Protein AF-T0ZNS9-F1 (afdb_monomer_lite)

Secondary structure (DSSP, 8-state):
----------SS---SEES-EEEEETTTTEEEEE--EEPPTTSS--EE---EEEEETTEEEE-----S-GGG-SS-EEEEETTTTEEEEE---SS--TTS-GGGSEEEEETTEEEE-------EEEEEEEEEGGGTEEEEEEEE-------

Sequence (151 aa):
MDAYWTEINASSNPGRLSDAGMTYDASAGYVVLFGGMTYYNSGIEWNCTNSTWTYRAGVWTNLSIPGPPTQLACSPLMAFDPSTGSVIAYLYPNAAPNSVPSTLMTWEFANGTWTNLNVSSPRIDVGTMAYYAPAKAVVLVGVERIGRQRI

Structure (mmCIF, N/CA/C/O backbone):
data_AF-T0ZNS9-F1
#
_entry.id   AF-T0ZNS9-F1
#
loop_
_atom_site.group_PDB
_atom_site.id
_atom_site.type_symbol
_atom_site.label_atom_id
_atom_site.label_alt_id
_atom_site.label_comp_id
_atom_site.label_asym_id
_atom_site.label_entity_id
_atom_site.label_seq_id
_atom_site.pdbx_PDB_ins_code
_atom_site.Cartn_x
_atom_site.Cartn_y
_atom_site.Cartn_z
_atom_site.occupancy
_atom_site.B_iso_or_equiv
_atom_site.auth_seq_id
_atom_site.auth_comp_id
_atom_site.auth_asym_id
_atom_site.auth_atom_id
_atom_site.pdbx_PDB_model_num
ATOM 1 N N . MET A 1 1 ? -31.415 2.123 -0.995 1.00 58.88 1 MET A N 1
ATOM 2 C CA . MET A 1 1 ? -30.321 3.110 -0.924 1.00 58.88 1 MET A CA 1
ATOM 3 C C . MET A 1 1 ? -29.728 3.156 -2.307 1.00 58.88 1 MET A C 1
ATOM 5 O O . MET A 1 1 ? -29.236 2.128 -2.755 1.00 58.88 1 MET A O 1
ATOM 9 N N . ASP A 1 2 ? -29.840 4.291 -2.981 1.00 74.94 2 ASP A N 1
ATOM 10 C CA . ASP A 1 2 ? -29.299 4.438 -4.327 1.00 74.94 2 ASP A CA 1
ATOM 11 C C . ASP A 1 2 ? -27.834 4.846 -4.198 1.00 74.94 2 ASP A C 1
ATOM 13 O O . ASP A 1 2 ? -27.511 5.896 -3.642 1.00 74.94 2 ASP A O 1
ATOM 17 N N . ALA A 1 3 ? -26.939 3.962 -4.628 1.00 86.50 3 ALA A N 1
ATOM 18 C CA . ALA A 1 3 ? -25.509 4.219 -4.640 1.00 86.50 3 ALA A CA 1
ATOM 19 C C . ALA A 1 3 ? -25.145 4.904 -5.962 1.00 86.50 3 ALA A C 1
ATOM 21 O O . ALA A 1 3 ? -25.338 4.328 -7.032 1.00 86.50 3 ALA A O 1
ATOM 22 N N . TYR A 1 4 ? -24.616 6.124 -5.886 1.00 90.31 4 TYR A N 1
ATOM 23 C CA . TYR A 1 4 ? -24.096 6.861 -7.035 1.00 90.31 4 TYR A CA 1
ATOM 24 C C . TYR A 1 4 ? -22.606 7.140 -6.852 1.00 90.31 4 TYR A C 1
ATOM 26 O O . TYR A 1 4 ? -22.131 7.425 -5.751 1.00 90.31 4 TYR A O 1
ATOM 34 N N . TRP A 1 5 ? -21.860 7.062 -7.950 1.00 91.56 5 TRP A N 1
ATOM 35 C CA . TRP A 1 5 ? -20.465 7.481 -7.975 1.00 91.56 5 TRP A CA 1
ATOM 36 C C . TRP A 1 5 ? -20.381 9.004 -8.003 1.00 91.56 5 TRP A C 1
ATOM 38 O O . TRP A 1 5 ? -21.126 9.659 -8.729 1.00 91.56 5 TRP A O 1
ATOM 48 N N . THR A 1 6 ? -19.460 9.562 -7.219 1.00 89.56 6 THR A N 1
ATOM 49 C CA . THR A 1 6 ? -19.120 10.988 -7.253 1.00 89.56 6 THR A CA 1
ATOM 50 C C . THR A 1 6 ? -17.629 11.127 -7.505 1.00 89.56 6 THR A C 1
ATOM 52 O O . THR A 1 6 ? -16.820 10.525 -6.800 1.00 89.56 6 THR A O 1
ATOM 55 N N . GLU A 1 7 ? -17.269 11.917 -8.509 1.00 88.19 7 GLU A N 1
ATOM 56 C CA . GLU A 1 7 ? -15.877 12.252 -8.785 1.00 88.19 7 GLU A CA 1
ATOM 57 C C . GLU A 1 7 ? -15.361 13.276 -7.766 1.00 88.19 7 GLU A C 1
ATOM 59 O O . GLU A 1 7 ? -16.018 14.279 -7.478 1.00 88.19 7 GLU A O 1
ATOM 64 N N . ILE A 1 8 ? -14.166 13.032 -7.228 1.00 86.62 8 ILE A N 1
ATOM 65 C CA . ILE A 1 8 ? -13.486 13.955 -6.318 1.00 86.62 8 ILE A CA 1
ATOM 66 C C . ILE A 1 8 ? -12.428 14.718 -7.115 1.00 86.62 8 ILE A C 1
ATOM 68 O O . ILE A 1 8 ? -11.345 14.204 -7.392 1.00 86.62 8 ILE A O 1
ATOM 72 N N . ASN A 1 9 ? -12.738 15.967 -7.454 1.00 83.50 9 ASN A N 1
ATOM 73 C CA . ASN A 1 9 ? -11.819 16.873 -8.138 1.00 83.50 9 ASN A CA 1
ATOM 74 C C . ASN A 1 9 ? -10.933 17.607 -7.123 1.00 83.50 9 ASN A C 1
ATOM 76 O O . ASN A 1 9 ? -11.238 18.718 -6.694 1.00 83.50 9 ASN A O 1
ATOM 80 N N . ALA A 1 10 ? -9.837 16.965 -6.717 1.00 83.50 10 ALA A N 1
ATOM 81 C CA . ALA A 1 10 ? -8.849 17.564 -5.824 1.00 83.50 10 ALA A CA 1
ATOM 82 C C . ALA A 1 10 ? -7.795 18.367 -6.610 1.00 83.50 10 ALA A C 1
ATOM 84 O O . ALA A 1 10 ? -7.223 17.879 -7.589 1.00 83.50 10 ALA A O 1
ATOM 85 N N . SER A 1 11 ? -7.500 19.589 -6.153 1.00 80.44 11 SER A N 1
ATOM 86 C CA . SER A 1 11 ? -6.494 20.477 -6.762 1.00 80.44 11 SER A CA 1
ATOM 87 C C . SER A 1 11 ? -5.063 19.939 -6.651 1.00 80.44 11 SER A C 1
ATOM 89 O O . SER A 1 11 ? -4.241 20.188 -7.528 1.00 80.44 11 SER A O 1
ATOM 91 N N . SER A 1 12 ? -4.783 19.170 -5.598 1.00 88.12 12 SER A N 1
ATOM 92 C CA . SER A 1 12 ? -3.592 18.336 -5.445 1.00 88.12 12 SER A CA 1
ATOM 93 C C . SER A 1 12 ? -4.026 16.878 -5.532 1.00 88.12 12 SER A C 1
ATOM 95 O O . SER A 1 12 ? -4.993 16.492 -4.877 1.00 88.12 12 SER A O 1
ATOM 97 N N . ASN A 1 13 ? -3.359 16.078 -6.360 1.00 90.25 13 ASN A N 1
ATOM 98 C CA . ASN A 1 13 ? -3.662 14.662 -6.549 1.00 90.25 13 ASN A CA 1
ATOM 99 C C . ASN A 1 13 ? -2.390 13.900 -6.968 1.00 90.25 13 ASN A C 1
ATOM 101 O O . ASN A 1 13 ? -1.441 14.524 -7.451 1.00 90.25 13 ASN A O 1
ATOM 105 N N . PRO A 1 14 ? -2.358 12.566 -6.805 1.00 91.19 14 PRO A N 1
ATOM 106 C CA . PRO A 1 14 ? -1.202 11.735 -7.155 1.00 91.19 14 PRO A CA 1
ATOM 107 C C . PRO A 1 14 ? -0.848 11.689 -8.654 1.00 91.19 14 PRO A C 1
ATOM 109 O O . PRO A 1 14 ? 0.135 11.049 -9.027 1.00 91.19 14 PRO A O 1
ATOM 112 N N . GLY A 1 15 ? -1.605 12.372 -9.517 1.00 88.88 15 GLY A N 1
ATOM 113 C CA . GLY A 1 15 ? -1.455 12.304 -10.963 1.00 88.88 15 GLY A CA 1
ATOM 114 C C . GLY A 1 15 ? -2.026 11.011 -11.548 1.00 88.88 15 GLY A C 1
ATOM 115 O O . GLY A 1 15 ? -2.762 10.267 -10.900 1.00 88.88 15 GLY A O 1
ATOM 116 N N . ARG A 1 16 ? -1.702 10.749 -12.818 1.00 88.06 16 ARG A N 1
ATOM 117 C CA . ARG A 1 16 ? -2.124 9.532 -13.526 1.00 88.06 16 ARG A CA 1
ATOM 118 C C . ARG A 1 16 ? -1.199 8.376 -13.144 1.00 88.06 16 ARG A C 1
ATOM 120 O O . ARG A 1 16 ? -0.083 8.302 -13.655 1.00 88.06 16 ARG A O 1
ATOM 127 N N . LEU A 1 17 ? -1.681 7.496 -12.269 1.00 89.88 17 LEU A N 1
ATOM 128 C CA . LEU A 1 17 ? -0.986 6.285 -11.833 1.00 89.88 17 LEU A CA 1
ATOM 129 C C . LEU A 1 17 ? -1.815 5.050 -12.189 1.00 89.88 17 LEU A C 1
ATOM 131 O O . LEU A 1 17 ? -2.990 4.983 -11.828 1.00 89.88 17 LEU A O 1
ATOM 135 N N . SER A 1 18 ? -1.212 4.080 -12.877 1.00 90.50 18 SER A N 1
ATOM 136 C CA . SER A 1 18 ? -1.762 2.723 -12.973 1.00 90.50 18 SER A CA 1
ATOM 137 C C . SER A 1 18 ? -1.097 1.816 -11.944 1.00 90.50 18 SER A C 1
ATOM 139 O O . SER A 1 18 ? 0.016 2.088 -11.498 1.00 90.50 18 SER A O 1
ATOM 141 N N . ASP A 1 19 ? -1.791 0.748 -11.552 1.00 91.56 19 ASP A N 1
ATOM 142 C CA . ASP A 1 19 ? -1.254 -0.328 -10.703 1.00 91.56 19 ASP A CA 1
ATOM 143 C C . ASP A 1 19 ? -0.746 0.118 -9.322 1.00 91.56 19 ASP A C 1
ATOM 145 O O . ASP A 1 19 ? -0.049 -0.629 -8.641 1.00 91.56 19 ASP A O 1
ATOM 149 N N . ALA A 1 20 ? -1.116 1.324 -8.881 1.00 94.88 20 ALA A N 1
ATOM 150 C CA . ALA A 1 20 ? -0.839 1.797 -7.534 1.00 94.88 20 ALA A CA 1
ATOM 151 C C . ALA A 1 20 ? -1.586 0.947 -6.497 1.00 94.88 20 ALA A C 1
ATOM 153 O O . ALA A 1 20 ? -2.745 0.570 -6.686 1.00 94.88 20 ALA A O 1
ATOM 154 N N . GLY A 1 21 ? -0.931 0.698 -5.367 1.00 96.56 21 GLY A N 1
ATOM 155 C CA . GLY A 1 21 ? -1.541 0.041 -4.220 1.00 96.56 21 GLY A CA 1
ATOM 156 C C . GLY A 1 21 ? -2.337 1.060 -3.418 1.00 96.56 21 GLY A C 1
ATOM 157 O O . GLY A 1 21 ? -1.861 2.172 -3.184 1.00 96.56 21 GLY A O 1
ATOM 158 N N . MET A 1 22 ? -3.549 0.703 -2.995 1.00 97.75 22 MET A N 1
ATOM 159 C CA . MET A 1 22 ? -4.389 1.584 -2.187 1.00 97.75 22 MET A CA 1
ATOM 160 C C . MET A 1 22 ? -5.176 0.793 -1.142 1.00 97.75 22 MET A C 1
ATOM 162 O O . MET A 1 22 ? -5.793 -0.219 -1.462 1.00 97.75 22 MET A O 1
ATOM 166 N N . THR A 1 23 ? -5.182 1.263 0.104 1.00 98.50 23 THR A N 1
ATOM 167 C CA . THR A 1 23 ? -5.982 0.675 1.191 1.00 98.50 23 THR A CA 1
ATOM 168 C C . THR A 1 23 ? -6.399 1.740 2.202 1.00 98.50 23 THR A C 1
ATOM 170 O O . THR A 1 23 ? -5.773 2.793 2.303 1.00 98.50 23 THR A O 1
ATOM 173 N N . TYR A 1 24 ? -7.458 1.476 2.967 1.00 98.44 24 TYR A N 1
ATOM 174 C CA . TYR 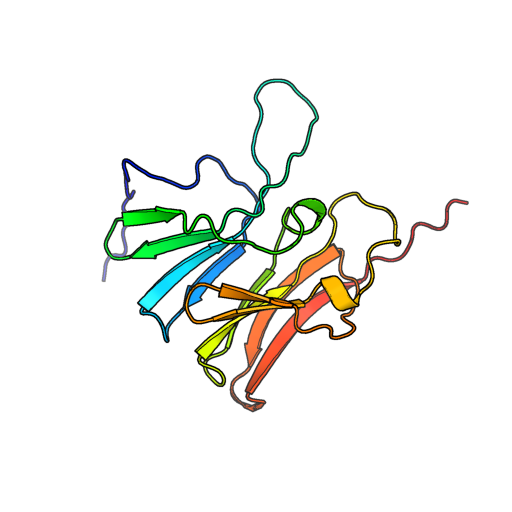A 1 24 ? -7.846 2.314 4.100 1.00 98.44 24 TYR A CA 1
ATOM 175 C C . TYR A 1 24 ? -7.057 1.913 5.349 1.00 98.44 24 TYR A C 1
ATOM 177 O O . TYR A 1 24 ? -7.109 0.755 5.761 1.00 98.44 24 TYR A O 1
ATOM 185 N N . ASP A 1 25 ? -6.345 2.868 5.943 1.00 98.38 25 ASP A N 1
ATOM 186 C CA . ASP A 1 25 ? -5.741 2.726 7.262 1.00 98.38 25 ASP A CA 1
ATOM 187 C C . ASP A 1 25 ? -6.777 3.145 8.311 1.00 98.38 25 ASP A C 1
ATOM 189 O O . ASP A 1 25 ? -7.038 4.334 8.531 1.00 98.38 25 ASP A O 1
ATOM 193 N N . ALA A 1 26 ? -7.409 2.151 8.936 1.00 97.62 26 ALA A N 1
ATOM 194 C CA . ALA A 1 26 ? -8.464 2.406 9.907 1.00 97.62 26 ALA A CA 1
ATOM 195 C C . ALA A 1 26 ? -7.933 2.925 11.251 1.00 97.62 26 ALA A C 1
ATOM 197 O O . ALA A 1 26 ? -8.713 3.515 11.998 1.00 97.62 26 ALA A O 1
ATOM 198 N N . SER A 1 27 ? -6.644 2.731 11.561 1.00 97.69 27 SER A N 1
ATOM 199 C CA . SER A 1 27 ? -6.048 3.260 12.793 1.00 97.69 27 SER A CA 1
ATOM 200 C C . SER A 1 27 ? -5.806 4.766 12.666 1.00 97.69 27 SER A C 1
ATOM 202 O O . SER A 1 27 ? -6.072 5.524 13.600 1.00 97.69 27 SER A O 1
ATOM 204 N N . ALA A 1 28 ? -5.387 5.211 11.478 1.00 97.56 28 ALA A N 1
ATOM 205 C CA . ALA A 1 28 ? -5.044 6.601 11.209 1.00 97.56 28 ALA A CA 1
ATOM 206 C C . ALA A 1 28 ? -6.186 7.421 10.571 1.00 97.56 28 ALA A C 1
ATOM 208 O O . ALA A 1 28 ? -6.160 8.656 10.579 1.00 97.56 28 ALA A O 1
ATOM 209 N N . GLY A 1 29 ? -7.222 6.756 10.050 1.00 97.44 29 GLY A N 1
ATOM 210 C CA . GLY A 1 29 ? -8.432 7.397 9.536 1.00 97.44 29 GLY A CA 1
ATOM 211 C C . GLY A 1 29 ? -8.245 8.081 8.181 1.00 97.44 29 GLY A C 1
ATOM 212 O O . GLY A 1 29 ? -8.818 9.150 7.941 1.00 97.44 29 GLY A O 1
ATOM 213 N N . TYR A 1 30 ? -7.430 7.492 7.305 1.00 97.88 30 TYR A N 1
ATOM 214 C CA . TYR A 1 30 ? -7.217 7.954 5.934 1.00 97.88 30 TYR A CA 1
ATOM 215 C C . TYR A 1 30 ? -6.965 6.787 4.977 1.00 97.88 30 TYR A C 1
ATOM 217 O O . TYR A 1 30 ? -6.597 5.684 5.374 1.00 97.88 30 TYR A O 1
ATOM 225 N N . VAL A 1 31 ? -7.155 7.033 3.685 1.00 98.06 31 VAL A N 1
ATOM 226 C CA . VAL A 1 31 ? -6.700 6.112 2.638 1.00 98.06 31 VAL A CA 1
ATOM 227 C C . VAL A 1 31 ? -5.218 6.357 2.385 1.00 98.06 31 VAL A C 1
ATOM 229 O O . VAL A 1 31 ? -4.799 7.509 2.321 1.00 98.06 31 VAL A O 1
ATOM 232 N N . VAL A 1 32 ? -4.439 5.290 2.228 1.00 98.44 32 VAL A N 1
ATOM 233 C CA . VAL A 1 32 ? -3.045 5.324 1.774 1.00 98.44 32 VAL A CA 1
ATOM 234 C C . VAL A 1 32 ? -3.009 4.853 0.331 1.00 98.44 32 VAL A C 1
ATOM 236 O O . VAL A 1 32 ? -3.543 3.789 0.027 1.00 98.44 32 VAL A O 1
ATOM 239 N N . LEU A 1 33 ? -2.363 5.627 -0.536 1.00 98.25 33 LEU A N 1
ATOM 240 C CA . LEU A 1 33 ? -1.978 5.236 -1.886 1.00 98.25 33 LEU A CA 1
ATOM 241 C C . LEU A 1 33 ? -0.452 5.216 -1.967 1.00 98.25 33 LEU A C 1
ATOM 243 O O . LEU A 1 33 ? 0.211 6.168 -1.549 1.00 98.25 33 LEU A O 1
ATOM 247 N N . PHE A 1 34 ? 0.106 4.145 -2.517 1.00 98.06 34 PHE A N 1
ATOM 248 C CA . PHE A 1 34 ? 1.543 3.986 -2.677 1.00 98.06 34 PHE A CA 1
ATOM 249 C C . PHE A 1 34 ? 1.901 3.473 -4.066 1.00 98.06 34 PHE A C 1
ATOM 251 O O . PHE A 1 34 ? 1.301 2.530 -4.584 1.00 98.06 34 PHE A O 1
ATOM 258 N N . GLY A 1 35 ? 2.946 4.077 -4.621 1.00 95.69 35 GLY A N 1
ATOM 259 C CA . GLY A 1 35 ? 3.585 3.626 -5.844 1.00 95.69 35 GLY A CA 1
ATOM 260 C C . GLY A 1 35 ? 2.693 3.686 -7.082 1.00 95.69 35 GLY A C 1
ATOM 261 O O . GLY A 1 35 ? 1.844 4.565 -7.206 1.00 95.69 35 GLY A O 1
ATOM 262 N N . GLY A 1 36 ? 2.927 2.767 -8.010 1.00 92.81 36 GLY A N 1
ATOM 263 C CA . GLY A 1 36 ? 2.282 2.685 -9.313 1.00 92.81 36 GLY A CA 1
ATOM 264 C C . GLY A 1 36 ? 3.209 3.072 -10.464 1.00 92.81 36 GLY A C 1
ATOM 265 O O . GLY A 1 36 ? 4.318 3.589 -10.278 1.00 92.81 36 GLY A O 1
ATOM 266 N N . MET A 1 37 ? 2.732 2.822 -11.678 1.00 89.88 37 MET A N 1
ATOM 267 C CA . MET A 1 37 ? 3.383 3.216 -12.921 1.00 89.88 37 MET A CA 1
ATOM 268 C C . MET A 1 37 ? 2.857 4.576 -13.382 1.00 89.88 37 MET A C 1
ATOM 270 O O . MET A 1 37 ? 1.647 4.811 -13.442 1.00 89.88 37 MET A O 1
ATOM 274 N N . THR A 1 38 ? 3.774 5.483 -13.711 1.00 86.38 38 THR A N 1
ATOM 275 C CA . THR A 1 38 ? 3.449 6.783 -14.299 1.00 86.38 38 THR A CA 1
ATOM 276 C C . THR A 1 38 ? 3.365 6.660 -15.817 1.00 86.38 38 THR A C 1
ATOM 278 O O . THR A 1 38 ? 4.172 5.987 -16.459 1.00 86.38 38 THR A O 1
ATOM 281 N N . TYR A 1 39 ? 2.369 7.317 -16.413 1.00 70.94 39 TYR A N 1
ATOM 282 C CA . TYR A 1 39 ? 2.216 7.350 -17.866 1.00 70.94 39 TYR A CA 1
ATOM 283 C C . TYR A 1 39 ? 2.969 8.546 -18.463 1.00 70.94 39 TYR A C 1
ATOM 285 O O . TYR A 1 39 ? 2.602 9.695 -18.208 1.00 70.94 39 TYR A O 1
ATOM 293 N N . TYR A 1 40 ? 3.984 8.288 -19.294 1.00 64.19 40 TYR A N 1
ATOM 294 C CA . TYR A 1 40 ? 4.639 9.310 -20.117 1.00 64.19 40 TYR A CA 1
ATOM 295 C C . TYR A 1 40 ? 4.180 9.200 -21.578 1.00 64.19 40 TYR A C 1
ATOM 297 O O . TYR A 1 40 ? 4.283 8.149 -22.206 1.00 64.19 40 TYR A O 1
ATOM 305 N N . ASN A 1 41 ? 3.712 10.318 -22.144 1.00 56.97 41 ASN A N 1
ATOM 306 C CA . ASN A 1 41 ? 3.202 10.428 -23.521 1.00 56.97 41 ASN A CA 1
ATOM 307 C C . ASN A 1 41 ? 4.262 10.188 -24.629 1.00 56.97 41 ASN A C 1
ATOM 309 O O . ASN A 1 41 ? 3.933 10.325 -25.804 1.00 56.97 41 ASN A O 1
ATOM 313 N N . SER A 1 42 ? 5.520 9.869 -24.298 1.00 57.88 42 SER A N 1
ATOM 314 C CA . SER A 1 42 ? 6.647 9.823 -25.250 1.00 57.88 42 SER A CA 1
ATOM 315 C C . SER A 1 42 ? 7.126 8.422 -25.658 1.00 57.88 42 SER A C 1
ATOM 317 O O . SER A 1 42 ? 8.072 8.323 -26.432 1.00 57.88 42 SER A O 1
ATOM 319 N N . GLY A 1 43 ? 6.452 7.352 -25.225 1.00 50.34 43 GLY A N 1
ATOM 320 C CA . GLY A 1 43 ? 6.720 5.986 -25.689 1.00 50.34 43 GLY A CA 1
ATOM 321 C C . GLY A 1 43 ? 7.731 5.201 -24.840 1.00 50.34 43 GLY A C 1
ATOM 322 O O . GLY A 1 43 ? 8.842 5.646 -24.596 1.00 50.34 43 GLY A O 1
ATOM 323 N N . ILE A 1 44 ? 7.298 4.001 -24.430 1.00 52.25 44 ILE A N 1
ATOM 324 C CA . ILE A 1 44 ? 8.069 2.839 -23.934 1.00 52.25 44 ILE A CA 1
ATOM 325 C C . ILE A 1 44 ? 9.098 3.095 -22.814 1.00 52.25 44 ILE A C 1
ATOM 327 O O . ILE A 1 44 ? 10.158 2.478 -22.799 1.00 52.25 44 ILE A O 1
ATOM 331 N N . GLU A 1 45 ? 8.772 3.902 -21.808 1.00 56.75 45 GLU A N 1
ATOM 332 C CA . GLU A 1 45 ? 9.466 3.814 -20.517 1.00 56.75 45 GLU A CA 1
ATOM 333 C C . GLU A 1 45 ? 8.438 3.687 -19.393 1.00 56.75 45 GLU A C 1
ATOM 335 O O . GLU A 1 45 ? 7.772 4.646 -19.007 1.00 56.75 45 GLU A O 1
ATOM 340 N N . TRP A 1 46 ? 8.275 2.458 -18.894 1.00 66.50 46 TRP A N 1
ATOM 341 C CA . TRP A 1 46 ? 7.532 2.180 -17.669 1.00 66.50 46 TRP A CA 1
ATOM 342 C C . TRP A 1 46 ? 8.325 2.751 -16.498 1.00 66.50 46 TRP A C 1
ATOM 344 O O . TRP A 1 46 ? 9.272 2.122 -16.026 1.00 66.50 46 TRP A O 1
ATOM 354 N N . ASN A 1 47 ? 7.970 3.956 -16.058 1.00 82.50 47 ASN A N 1
ATOM 355 C CA . ASN A 1 47 ? 8.591 4.558 -14.891 1.00 82.50 47 ASN A CA 1
ATOM 356 C C . ASN A 1 47 ? 7.700 4.332 -13.671 1.00 82.50 47 ASN A C 1
ATOM 358 O O . ASN A 1 47 ? 6.490 4.555 -13.706 1.00 82.50 47 ASN A O 1
ATOM 362 N N . CYS A 1 48 ? 8.302 3.860 -12.591 1.00 87.44 48 CYS A N 1
ATOM 363 C CA . CYS A 1 48 ? 7.592 3.598 -11.351 1.00 87.44 48 CYS A CA 1
ATOM 364 C C . CYS A 1 48 ? 7.799 4.780 -10.415 1.00 87.44 48 CYS A C 1
ATOM 366 O O . CYS A 1 48 ? 8.836 5.440 -10.442 1.00 87.44 48 CYS A O 1
ATOM 368 N N . THR A 1 49 ? 6.816 5.058 -9.573 1.00 92.19 49 THR A N 1
ATOM 369 C CA . THR A 1 49 ? 6.974 5.997 -8.463 1.00 92.19 49 THR A CA 1
ATOM 370 C C . THR A 1 49 ? 6.986 5.223 -7.153 1.00 92.19 49 THR A C 1
ATOM 372 O O . THR A 1 49 ? 6.408 4.149 -7.064 1.00 92.19 49 THR A O 1
ATOM 375 N N . ASN A 1 50 ? 7.647 5.748 -6.125 1.00 94.88 50 ASN A N 1
ATOM 376 C CA . ASN A 1 50 ? 7.503 5.307 -4.732 1.00 94.88 50 ASN A CA 1
ATOM 377 C C . ASN A 1 50 ? 6.864 6.402 -3.866 1.00 94.88 50 ASN A C 1
ATOM 379 O O . ASN A 1 50 ? 7.057 6.446 -2.652 1.00 94.88 50 ASN A O 1
ATOM 383 N N . SER A 1 51 ? 6.123 7.318 -4.493 1.00 96.31 51 SER A N 1
ATOM 384 C CA . SER A 1 51 ? 5.400 8.354 -3.762 1.00 96.31 51 SER A CA 1
ATOM 385 C C . SER A 1 51 ? 4.342 7.731 -2.856 1.00 96.31 51 SER A C 1
ATOM 387 O O . SER A 1 51 ? 3.659 6.781 -3.242 1.00 96.31 51 SER A O 1
ATOM 389 N N . THR A 1 52 ? 4.195 8.303 -1.661 1.00 98.19 52 THR A N 1
ATOM 390 C CA . THR A 1 52 ? 3.149 7.938 -0.701 1.00 98.19 52 THR A CA 1
ATOM 391 C C . THR A 1 52 ? 2.188 9.101 -0.557 1.00 98.19 52 THR A C 1
ATOM 393 O O . THR A 1 52 ? 2.595 10.218 -0.230 1.00 98.19 52 THR A O 1
ATOM 396 N N . TRP A 1 53 ? 0.913 8.827 -0.786 1.00 97.81 53 TRP A N 1
ATOM 397 C CA . TRP A 1 53 ? -0.160 9.799 -0.689 1.00 97.81 53 TRP A CA 1
ATOM 398 C C . TRP A 1 53 ? -1.184 9.344 0.337 1.00 97.81 53 TRP A C 1
ATOM 400 O O . TRP A 1 53 ? -1.512 8.161 0.413 1.00 97.81 53 TRP A O 1
ATOM 410 N N . THR A 1 54 ? -1.723 10.289 1.098 1.00 97.81 54 THR A N 1
ATOM 411 C CA . THR A 1 54 ? -2.877 10.045 1.961 1.00 97.81 54 THR A CA 1
ATOM 412 C C . THR A 1 54 ? -4.080 10.821 1.470 1.00 97.81 54 THR A C 1
ATOM 414 O O . THR A 1 54 ? -3.947 11.932 0.958 1.00 97.81 54 THR A O 1
ATOM 417 N N . TYR A 1 55 ? -5.262 10.236 1.627 1.00 97.19 55 TYR A N 1
ATOM 418 C CA . TYR A 1 55 ? -6.525 10.897 1.339 1.00 97.19 55 TYR A CA 1
ATOM 419 C C . TYR A 1 55 ? -7.404 10.948 2.579 1.00 97.19 55 TYR A C 1
ATOM 421 O O . TYR A 1 55 ? -7.743 9.917 3.170 1.00 97.19 55 TYR A O 1
ATOM 429 N N . ARG A 1 56 ? -7.802 12.166 2.951 1.00 95.06 56 ARG A N 1
ATOM 430 C CA . ARG A 1 56 ? -8.695 12.428 4.077 1.00 95.06 56 ARG A CA 1
ATOM 431 C C . ARG A 1 56 ? -9.630 13.576 3.730 1.00 95.06 56 ARG A C 1
ATOM 433 O O . ARG A 1 56 ? -9.176 14.647 3.345 1.00 95.06 56 ARG A O 1
ATOM 440 N N . ALA A 1 57 ? -10.934 13.346 3.886 1.00 92.31 57 ALA A N 1
ATOM 441 C CA . ALA A 1 57 ? -11.967 14.374 3.744 1.00 92.31 57 ALA A CA 1
ATOM 442 C C . ALA A 1 57 ? -11.862 15.218 2.449 1.00 92.31 57 ALA A C 1
ATOM 444 O O . ALA A 1 57 ? -11.943 16.441 2.496 1.00 92.31 57 ALA A O 1
ATOM 445 N N . GLY A 1 58 ? -11.667 14.579 1.290 1.00 90.81 58 GLY A N 1
ATOM 446 C CA . GLY A 1 58 ? -11.593 15.280 -0.001 1.00 90.81 58 GLY A CA 1
ATOM 447 C C . GLY A 1 58 ? -10.196 15.755 -0.403 1.00 90.81 58 GLY A C 1
ATOM 448 O O . GLY A 1 58 ? -10.026 16.232 -1.522 1.00 90.81 58 GLY A O 1
ATOM 449 N N . VAL A 1 59 ? -9.193 15.611 0.467 1.00 93.19 59 VAL A N 1
ATOM 450 C CA . VAL A 1 59 ? -7.855 16.169 0.250 1.00 93.19 59 VAL A CA 1
ATOM 451 C C . VAL A 1 59 ? -6.823 15.057 0.119 1.00 93.19 59 VAL A C 1
ATOM 453 O O . VAL A 1 59 ? -6.654 14.253 1.036 1.00 93.19 59 VAL A O 1
ATOM 456 N N . TRP A 1 60 ? -6.105 15.049 -1.006 1.00 96.56 60 TRP A N 1
ATOM 457 C CA . TRP A 1 60 ? -4.882 14.268 -1.175 1.00 96.56 60 TRP A CA 1
ATOM 458 C C . TRP A 1 60 ? -3.670 15.045 -0.655 1.00 96.56 60 TRP A C 1
ATOM 460 O O . TRP A 1 60 ? -3.488 16.218 -0.978 1.00 96.56 60 TRP A O 1
ATOM 470 N N . THR A 1 61 ? -2.815 14.374 0.111 1.00 96.19 61 THR A N 1
ATOM 471 C CA . THR A 1 61 ? -1.560 14.923 0.639 1.00 96.19 61 THR A CA 1
ATOM 472 C C . THR A 1 61 ? -0.404 14.005 0.268 1.00 96.19 61 THR A C 1
ATOM 474 O O . THR A 1 61 ? -0.431 12.823 0.599 1.00 96.19 61 THR A O 1
ATOM 477 N N . ASN A 1 62 ? 0.620 14.536 -0.402 1.00 96.50 62 ASN A N 1
ATOM 478 C CA . ASN A 1 62 ? 1.871 13.808 -0.608 1.00 96.50 62 ASN A CA 1
ATOM 479 C C . ASN A 1 62 ? 2.700 13.890 0.672 1.00 96.50 62 ASN A C 1
ATOM 481 O O . ASN A 1 62 ? 3.019 14.990 1.123 1.00 96.50 62 ASN A O 1
ATOM 485 N N . LEU A 1 63 ? 3.069 12.746 1.240 1.00 97.31 63 LEU A N 1
ATOM 486 C CA . LEU A 1 63 ? 3.823 12.721 2.490 1.00 97.31 63 LEU A CA 1
ATOM 487 C C . LEU A 1 63 ? 5.297 13.118 2.316 1.00 97.31 63 LEU A C 1
ATOM 489 O O . LEU A 1 63 ? 5.922 13.511 3.293 1.00 97.31 63 LEU A O 1
ATOM 493 N N . SER A 1 64 ? 5.854 13.053 1.099 1.00 95.25 64 SER A N 1
ATOM 494 C CA . SER A 1 64 ? 7.268 13.373 0.809 1.00 95.25 64 SER A CA 1
ATOM 495 C C . SER A 1 64 ? 8.268 12.694 1.763 1.00 95.25 64 SER A C 1
ATOM 497 O O . SER A 1 64 ? 9.271 13.282 2.163 1.00 95.25 64 SER A O 1
ATOM 499 N N . ILE A 1 65 ? 7.979 11.449 2.143 1.00 96.19 65 ILE A N 1
ATOM 500 C CA . ILE A 1 65 ? 8.785 10.638 3.062 1.00 96.19 65 ILE A CA 1
ATOM 501 C C . ILE A 1 65 ? 9.711 9.680 2.304 1.00 96.19 65 ILE A C 1
ATOM 503 O O . ILE A 1 65 ? 9.388 9.276 1.182 1.00 96.19 65 ILE A O 1
ATOM 507 N N . PRO A 1 66 ? 10.824 9.241 2.921 1.00 95.88 66 PRO A N 1
ATOM 508 C CA . PRO A 1 66 ? 11.544 8.067 2.455 1.00 95.88 66 PRO A CA 1
ATOM 509 C C . PRO A 1 66 ? 10.601 6.865 2.403 1.00 95.88 66 PRO A C 1
ATOM 511 O O . PRO A 1 66 ? 9.842 6.606 3.338 1.00 95.88 66 PRO A O 1
ATOM 514 N N . GLY A 1 67 ? 10.651 6.138 1.295 1.00 91.81 67 GLY A N 1
ATOM 515 C CA . GLY A 1 67 ? 9.821 4.967 1.073 1.00 91.81 67 GLY A CA 1
ATOM 516 C C . GLY A 1 67 ? 10.627 3.800 0.518 1.00 91.81 67 GLY A C 1
ATOM 517 O O . GLY A 1 67 ? 11.844 3.904 0.324 1.00 91.81 67 GLY A O 1
ATOM 518 N N . PRO A 1 68 ? 9.945 2.687 0.230 1.00 95.25 68 PRO A N 1
ATOM 519 C CA . PRO A 1 68 ? 10.548 1.547 -0.433 1.00 95.25 68 PRO A CA 1
ATOM 520 C C . PRO A 1 68 ? 11.237 1.909 -1.764 1.00 95.25 68 PRO A C 1
ATOM 522 O O . PRO A 1 68 ? 10.909 2.931 -2.381 1.00 95.25 68 PRO A O 1
ATOM 525 N N . PRO A 1 69 ? 12.170 1.071 -2.256 1.00 92.06 69 PRO A N 1
ATOM 526 C CA . PRO A 1 69 ? 12.858 1.313 -3.521 1.00 92.06 69 PRO A CA 1
ATOM 527 C C . PRO A 1 69 ? 11.884 1.451 -4.697 1.00 92.06 69 PRO A C 1
ATOM 529 O O . PRO A 1 69 ? 11.063 0.566 -4.939 1.00 92.06 69 PRO A O 1
ATOM 532 N N . THR A 1 70 ? 12.036 2.517 -5.484 1.00 90.88 70 THR A N 1
ATOM 533 C CA . THR A 1 70 ? 11.175 2.845 -6.634 1.00 90.88 70 THR A CA 1
ATOM 534 C C . THR A 1 70 ? 11.005 1.694 -7.625 1.00 90.88 70 THR A C 1
ATOM 536 O O . THR A 1 70 ? 9.904 1.451 -8.106 1.00 90.88 70 THR A O 1
ATOM 539 N N . GLN A 1 71 ? 12.061 0.914 -7.863 1.00 86.19 71 GLN A N 1
ATOM 540 C CA . GLN A 1 71 ? 12.040 -0.236 -8.777 1.00 86.19 71 GLN A CA 1
ATOM 541 C C . GLN A 1 71 ? 11.100 -1.386 -8.357 1.00 86.19 71 GLN A C 1
ATOM 543 O O . GLN A 1 71 ? 10.838 -2.275 -9.162 1.00 86.19 71 GLN A O 1
ATOM 548 N N . LEU A 1 72 ? 10.643 -1.410 -7.099 1.00 89.69 72 LEU A N 1
ATOM 549 C CA . LEU A 1 72 ? 9.725 -2.428 -6.563 1.00 89.69 72 LEU A CA 1
ATOM 550 C C . LEU A 1 72 ? 8.292 -1.908 -6.420 1.00 89.69 72 LEU A C 1
ATOM 552 O O . LEU A 1 72 ? 7.383 -2.668 -6.103 1.00 89.69 72 LEU A O 1
ATOM 556 N N . ALA A 1 73 ? 8.097 -0.606 -6.612 1.00 92.31 73 ALA A N 1
ATOM 557 C CA . ALA A 1 73 ? 6.853 0.085 -6.316 1.00 92.31 73 ALA A CA 1
ATOM 558 C C . ALA A 1 73 ? 5.946 0.220 -7.547 1.00 92.31 73 ALA A C 1
ATOM 560 O O . ALA A 1 73 ? 5.014 1.009 -7.530 1.00 92.31 73 ALA A O 1
ATOM 561 N N . CYS A 1 74 ? 6.203 -0.528 -8.621 1.00 89.56 74 CYS A N 1
ATOM 562 C CA . CYS A 1 74 ? 5.437 -0.434 -9.862 1.00 89.56 74 CYS A CA 1
ATOM 563 C C . CYS A 1 74 ? 4.018 -1.006 -9.734 1.00 89.56 74 CYS A C 1
ATOM 565 O O . CYS A 1 74 ? 3.088 -0.464 -10.322 1.00 89.56 74 CYS A O 1
ATOM 567 N N . SER A 1 75 ? 3.865 -2.096 -8.975 1.00 91.25 75 SER A N 1
ATOM 568 C CA . SER A 1 75 ? 2.587 -2.800 -8.792 1.00 91.25 75 SER A CA 1
ATOM 569 C C . SER A 1 75 ? 2.431 -3.337 -7.359 1.00 91.25 75 SER A C 1
ATOM 571 O O . SER A 1 75 ? 2.297 -4.548 -7.162 1.00 91.25 75 SER A O 1
ATOM 573 N N . PRO A 1 76 ? 2.526 -2.469 -6.333 1.00 94.38 76 PRO A N 1
ATOM 574 C CA . PRO A 1 76 ? 2.525 -2.892 -4.941 1.00 94.38 76 PRO A CA 1
ATOM 575 C C . PRO A 1 76 ? 1.168 -3.470 -4.535 1.00 94.38 76 PRO A C 1
ATOM 577 O O . PRO A 1 76 ? 0.112 -2.942 -4.878 1.00 94.38 76 PRO A O 1
ATOM 580 N N . LEU A 1 77 ? 1.199 -4.535 -3.741 1.00 96.31 77 LEU A N 1
ATOM 581 C CA . LEU A 1 77 ? 0.013 -5.096 -3.100 1.00 96.31 77 LEU A CA 1
ATOM 582 C C . LEU A 1 77 ? -0.066 -4.556 -1.679 1.00 96.31 77 LEU A C 1
ATOM 584 O O . LEU A 1 77 ? 0.959 -4.481 -1.006 1.00 96.31 77 LEU A O 1
ATOM 588 N N . MET A 1 78 ? -1.257 -4.172 -1.221 1.00 97.94 78 MET A N 1
ATOM 589 C CA . MET A 1 78 ? -1.433 -3.568 0.100 1.00 97.94 78 MET A CA 1
ATOM 590 C C . MET A 1 78 ? -2.663 -4.122 0.804 1.00 97.94 78 MET A C 1
ATOM 592 O O . MET A 1 78 ? -3.710 -4.304 0.188 1.00 97.94 78 MET A O 1
ATOM 596 N N . ALA A 1 79 ? -2.541 -4.338 2.110 1.00 98.56 79 ALA A N 1
ATOM 597 C CA . ALA A 1 79 ? -3.664 -4.641 2.984 1.00 98.56 79 ALA A CA 1
ATOM 598 C C . ALA A 1 79 ? -3.443 -4.014 4.361 1.00 98.56 79 ALA A C 1
ATOM 600 O O . ALA A 1 79 ? -2.319 -3.948 4.854 1.00 98.56 79 ALA A O 1
ATOM 601 N N . PHE A 1 80 ? -4.525 -3.564 4.989 1.00 98.69 80 PHE A N 1
ATOM 602 C CA . PHE A 1 80 ? -4.497 -3.110 6.375 1.00 98.69 80 PHE A CA 1
ATOM 603 C C . PHE A 1 80 ? -4.540 -4.303 7.336 1.00 98.69 80 PHE A C 1
ATOM 605 O O . PHE A 1 80 ? -5.389 -5.184 7.191 1.00 98.69 80 PHE A O 1
ATOM 612 N N . ASP A 1 81 ? -3.647 -4.310 8.321 1.00 98.44 81 ASP A N 1
ATOM 613 C CA . ASP A 1 81 ? -3.627 -5.254 9.431 1.00 98.44 81 ASP A CA 1
ATOM 614 C C . ASP A 1 81 ? -4.201 -4.582 10.696 1.00 98.44 81 ASP A C 1
ATOM 616 O O . ASP A 1 81 ? -3.498 -3.838 11.385 1.00 98.44 81 ASP A O 1
ATOM 620 N N . PRO A 1 82 ? -5.477 -4.825 11.051 1.00 97.94 82 PRO A N 1
ATOM 621 C CA . PRO A 1 82 ? -6.084 -4.254 12.251 1.00 97.94 82 PRO A CA 1
ATOM 622 C C . PRO A 1 82 ? -5.494 -4.797 13.557 1.00 97.94 82 PRO A C 1
ATOM 624 O O . PRO A 1 82 ? -5.785 -4.239 14.612 1.00 97.94 82 PRO A O 1
ATOM 627 N N . SER A 1 83 ? -4.718 -5.887 13.530 1.00 97.62 83 SER A N 1
ATOM 628 C CA . SER A 1 83 ? -4.107 -6.436 14.744 1.00 97.62 83 SER A CA 1
ATOM 629 C C . SER A 1 83 ? -2.896 -5.624 15.205 1.00 97.62 83 SER A C 1
ATOM 631 O O . SER A 1 83 ? -2.654 -5.532 16.410 1.00 97.62 83 SER A O 1
ATOM 633 N N . THR A 1 84 ? -2.187 -4.997 14.263 1.00 97.19 84 THR A N 1
ATOM 634 C CA . THR A 1 84 ? -1.056 -4.091 14.513 1.00 97.19 84 THR A CA 1
ATOM 635 C C . THR A 1 84 ? -1.424 -2.621 14.318 1.00 97.19 84 THR A C 1
ATOM 637 O O . THR A 1 84 ? -0.766 -1.749 14.878 1.00 97.19 84 THR A O 1
ATOM 640 N N . GLY A 1 85 ? -2.502 -2.337 13.580 1.00 97.69 85 GLY A N 1
ATOM 641 C CA . GLY A 1 85 ? -2.902 -0.977 13.224 1.00 97.69 85 GLY A CA 1
ATOM 642 C C . GLY A 1 85 ? -2.076 -0.390 12.080 1.00 97.69 85 GLY A C 1
ATOM 643 O O . GLY A 1 85 ? -2.023 0.832 11.953 1.00 97.69 85 GLY A O 1
ATOM 644 N N . SER A 1 86 ? -1.460 -1.241 11.260 1.00 98.38 86 SER A N 1
ATOM 645 C CA . SER A 1 86 ? -0.527 -0.846 10.204 1.00 98.38 86 SER A CA 1
ATOM 646 C C . SER A 1 86 ? -0.999 -1.309 8.830 1.00 98.38 86 SER A C 1
ATOM 648 O O . SER A 1 86 ? -1.779 -2.252 8.693 1.00 98.38 86 SER A O 1
ATOM 650 N N . VAL A 1 87 ? -0.478 -0.690 7.776 1.00 98.75 87 VAL A N 1
ATOM 651 C CA . VAL A 1 87 ? -0.629 -1.190 6.409 1.00 98.75 87 VAL A CA 1
ATOM 652 C C . VAL A 1 87 ? 0.577 -2.044 6.041 1.00 98.75 87 VAL A C 1
ATOM 654 O O . VAL A 1 87 ? 1.715 -1.602 6.157 1.00 98.75 87 VAL A O 1
ATOM 657 N N . ILE A 1 88 ? 0.334 -3.255 5.548 1.00 98.38 88 ILE A N 1
ATOM 658 C CA . ILE A 1 88 ? 1.373 -4.128 5.008 1.00 98.38 88 ILE A CA 1
ATOM 659 C C . ILE A 1 88 ? 1.389 -3.988 3.493 1.00 98.38 88 ILE A C 1
ATOM 661 O O . ILE A 1 88 ? 0.352 -4.132 2.841 1.00 98.38 88 ILE A O 1
ATOM 665 N N . ALA A 1 89 ? 2.574 -3.733 2.944 1.00 98.00 89 ALA A N 1
ATOM 666 C CA . ALA A 1 89 ? 2.826 -3.712 1.516 1.00 98.00 89 ALA A CA 1
ATOM 667 C C . ALA A 1 89 ? 3.769 -4.847 1.109 1.00 98.00 89 ALA A C 1
ATOM 669 O O . ALA A 1 89 ? 4.812 -5.060 1.732 1.00 98.00 89 ALA A O 1
ATOM 670 N N . TYR A 1 90 ? 3.417 -5.532 0.026 1.00 95.94 90 TYR A N 1
ATOM 671 C CA . TYR A 1 90 ? 4.291 -6.458 -0.680 1.00 95.94 90 TYR A CA 1
ATOM 672 C C . TYR A 1 90 ? 4.676 -5.863 -2.037 1.00 95.94 90 TYR A C 1
ATOM 674 O O . TYR A 1 90 ? 3.822 -5.443 -2.820 1.00 95.94 90 TYR A O 1
ATOM 682 N N . LEU A 1 91 ? 5.977 -5.829 -2.302 1.00 92.94 91 LEU A N 1
ATOM 683 C CA . LEU A 1 91 ? 6.610 -5.122 -3.405 1.00 92.94 91 LEU A CA 1
ATOM 684 C C . LEU A 1 91 ? 7.469 -6.082 -4.214 1.00 92.94 91 LEU A C 1
ATOM 686 O O . LEU A 1 91 ? 8.184 -6.915 -3.658 1.00 92.94 91 LEU A O 1
ATOM 690 N N . TYR A 1 92 ? 7.461 -5.932 -5.529 1.00 86.44 92 TYR A N 1
ATOM 691 C CA . TYR A 1 92 ? 8.204 -6.813 -6.417 1.00 86.44 92 TYR A CA 1
ATOM 692 C C . TYR A 1 92 ? 8.564 -6.076 -7.711 1.00 86.44 92 TYR A C 1
ATOM 694 O O . TYR A 1 92 ? 7.887 -5.126 -8.106 1.00 86.44 92 TYR A O 1
ATOM 702 N N . PRO A 1 93 ? 9.675 -6.453 -8.365 1.00 74.62 93 PRO A N 1
ATOM 703 C CA . PRO A 1 93 ? 10.087 -5.793 -9.590 1.00 74.62 93 PRO A CA 1
ATOM 704 C C . PRO A 1 93 ? 9.243 -6.259 -10.783 1.00 74.62 93 PRO A C 1
ATOM 706 O O . PRO A 1 93 ? 9.208 -7.451 -11.090 1.00 74.62 93 PRO A O 1
ATOM 709 N N . ASN A 1 94 ? 8.668 -5.317 -11.540 1.00 67.19 94 ASN A N 1
ATOM 710 C CA . ASN A 1 94 ? 7.951 -5.647 -12.782 1.00 67.19 94 ASN A CA 1
ATOM 711 C C . ASN A 1 94 ? 8.898 -6.162 -13.888 1.00 67.19 94 ASN A C 1
ATOM 713 O O . ASN A 1 94 ? 8.507 -7.010 -14.687 1.00 67.19 94 ASN A O 1
ATOM 717 N N . ALA A 1 95 ? 10.160 -5.707 -13.922 1.00 57.94 95 ALA A N 1
ATOM 718 C CA . ALA A 1 95 ? 11.085 -5.998 -15.030 1.00 57.94 95 ALA A CA 1
ATOM 719 C C . ALA A 1 95 ? 12.533 -6.370 -14.639 1.00 57.94 95 ALA A C 1
ATOM 721 O O . ALA A 1 95 ? 13.298 -6.796 -15.505 1.00 57.94 95 ALA A O 1
ATOM 722 N N . ALA A 1 96 ? 12.943 -6.240 -13.372 1.00 53.91 96 ALA A N 1
ATOM 723 C CA . ALA A 1 96 ? 14.327 -6.526 -12.974 1.00 53.91 96 ALA A CA 1
ATOM 724 C C . ALA A 1 96 ? 14.598 -8.046 -12.868 1.00 53.91 96 ALA A C 1
ATOM 726 O O . ALA A 1 96 ? 13.690 -8.808 -12.516 1.00 53.91 96 ALA A O 1
ATOM 727 N N . PRO A 1 97 ? 15.831 -8.517 -13.158 1.00 54.84 97 PRO A N 1
ATOM 728 C CA . PRO A 1 97 ? 16.200 -9.919 -12.980 1.00 54.84 97 PRO A CA 1
ATOM 729 C C . PRO A 1 97 ? 16.075 -10.332 -11.506 1.00 54.84 97 PRO A C 1
ATOM 731 O O . PRO A 1 97 ? 15.925 -9.498 -10.616 1.00 54.84 97 PRO A O 1
ATOM 734 N N . ASN A 1 98 ? 16.175 -11.634 -11.243 1.00 59.34 98 ASN A N 1
ATOM 735 C CA . ASN A 1 98 ? 16.048 -12.292 -9.932 1.00 59.34 98 ASN A CA 1
ATOM 736 C C . ASN A 1 98 ? 17.032 -11.806 -8.825 1.00 59.34 98 ASN A C 1
ATOM 738 O O . ASN A 1 98 ? 17.222 -12.504 -7.832 1.00 59.34 98 ASN A O 1
ATOM 742 N N . SER A 1 99 ? 17.683 -10.648 -8.977 1.00 70.06 99 SER A N 1
ATOM 743 C CA . SER A 1 99 ? 18.758 -10.113 -8.137 1.00 70.06 99 SER A CA 1
ATOM 744 C C . SER A 1 99 ? 18.301 -9.297 -6.924 1.00 70.06 99 SER A C 1
ATOM 746 O O . SER A 1 99 ? 19.102 -9.101 -6.016 1.00 70.06 99 SER A O 1
ATOM 748 N N . VAL A 1 100 ? 17.049 -8.826 -6.855 1.00 79.12 100 VAL A N 1
ATOM 749 C CA . VAL A 1 100 ? 16.554 -8.101 -5.665 1.00 79.12 100 VAL A CA 1
ATOM 750 C C . VAL A 1 100 ? 16.347 -9.096 -4.521 1.00 79.12 100 VAL A C 1
ATOM 752 O O . VAL A 1 100 ? 15.537 -10.004 -4.709 1.00 79.12 100 VAL A O 1
ATOM 755 N N . PRO A 1 101 ? 16.997 -8.963 -3.351 1.00 87.12 101 PRO A N 1
ATOM 756 C CA . PRO A 1 101 ? 16.778 -9.861 -2.216 1.00 87.12 101 PRO A CA 1
ATOM 757 C C . PRO A 1 101 ? 15.301 -9.945 -1.808 1.00 87.12 101 PRO A C 1
ATOM 759 O O . PRO A 1 101 ? 14.615 -8.925 -1.744 1.00 87.12 101 PRO A O 1
ATOM 762 N N . SER A 1 102 ? 14.812 -11.150 -1.496 1.00 87.75 102 SER A N 1
ATOM 763 C CA . SER A 1 102 ? 13.423 -11.363 -1.047 1.00 87.75 102 SER A CA 1
ATOM 764 C C . SER A 1 102 ? 13.089 -10.625 0.253 1.00 87.75 102 SER A C 1
ATOM 766 O O . SER A 1 102 ? 11.922 -10.374 0.535 1.00 87.75 102 SER A O 1
ATOM 768 N N . THR A 1 103 ? 14.104 -10.244 1.030 1.00 91.81 103 THR A N 1
ATOM 769 C CA . THR A 1 103 ? 13.964 -9.462 2.263 1.00 91.81 103 THR A CA 1
ATOM 770 C C . THR A 1 103 ? 13.569 -8.002 2.025 1.00 91.81 103 THR A C 1
ATOM 772 O O . THR A 1 103 ? 13.057 -7.348 2.928 1.00 91.81 103 THR A O 1
ATOM 775 N N . LEU A 1 104 ? 13.728 -7.481 0.803 1.00 92.25 104 LEU A N 1
ATOM 776 C CA . LEU A 1 104 ? 13.344 -6.106 0.454 1.00 92.25 104 LEU A CA 1
ATOM 777 C C . LEU A 1 104 ? 11.879 -5.959 0.018 1.00 92.25 104 LEU A C 1
ATOM 779 O O . LEU A 1 104 ? 11.453 -4.852 -0.308 1.00 92.25 104 LEU A O 1
ATOM 783 N N . MET A 1 105 ? 11.118 -7.054 -0.015 1.00 92.62 105 MET A N 1
ATOM 784 C CA . MET A 1 105 ? 9.790 -7.091 -0.633 1.00 92.62 105 MET A CA 1
ATOM 785 C C . MET A 1 105 ? 8.662 -6.703 0.319 1.00 92.62 105 MET A C 1
ATOM 787 O O . MET A 1 105 ? 7.654 -6.186 -0.142 1.00 92.62 105 MET A O 1
ATOM 791 N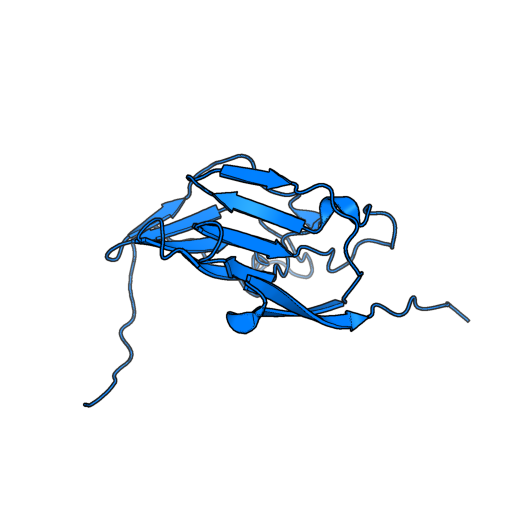 N . THR A 1 106 ? 8.823 -6.895 1.628 1.00 96.00 106 THR A N 1
ATOM 792 C CA . THR A 1 106 ? 7.736 -6.659 2.589 1.00 96.00 106 THR A CA 1
A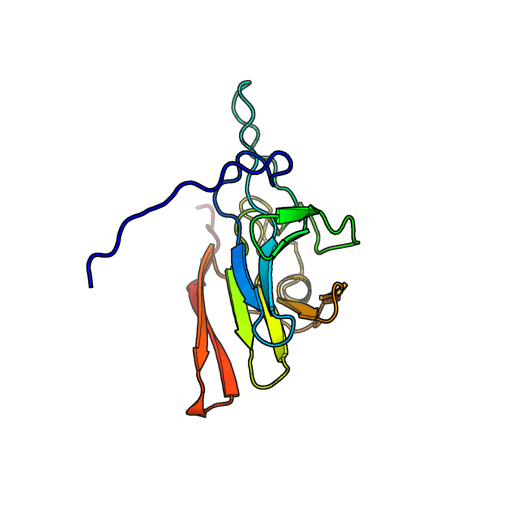TOM 793 C C . THR A 1 106 ? 8.032 -5.460 3.478 1.00 96.00 106 THR A C 1
ATOM 795 O O . THR A 1 106 ? 9.085 -5.378 4.117 1.00 96.00 106 THR A O 1
ATOM 798 N N . TRP A 1 107 ? 7.084 -4.529 3.505 1.00 98.12 107 TRP A N 1
ATOM 799 C CA . TRP A 1 107 ? 7.177 -3.265 4.221 1.00 98.12 107 TRP A CA 1
ATOM 800 C C . TRP A 1 107 ? 5.922 -3.017 5.047 1.00 98.12 107 TRP A C 1
ATOM 802 O O . TRP A 1 107 ? 4.816 -3.380 4.651 1.00 98.12 107 TRP A O 1
ATOM 812 N N . GLU A 1 108 ? 6.109 -2.362 6.180 1.00 98.44 108 GLU A N 1
ATOM 813 C CA . GLU A 1 108 ? 5.046 -1.852 7.031 1.00 98.44 108 GLU A CA 1
ATOM 814 C C . GLU A 1 108 ? 4.978 -0.333 6.888 1.00 98.44 108 GLU A C 1
ATOM 816 O O . GLU A 1 108 ? 6.003 0.349 6.939 1.00 98.44 108 GLU A O 1
ATOM 821 N N . PHE A 1 109 ? 3.770 0.195 6.723 1.00 98.75 109 PHE A N 1
ATOM 822 C CA . PHE A 1 109 ? 3.476 1.609 6.866 1.00 98.75 109 PHE A CA 1
ATOM 823 C C . PHE A 1 109 ? 2.658 1.828 8.131 1.00 98.75 109 PHE A C 1
ATOM 825 O O . PHE A 1 109 ? 1.539 1.329 8.254 1.00 98.75 109 PHE A O 1
ATOM 832 N N . ALA A 1 110 ? 3.225 2.592 9.057 1.00 98.00 110 ALA A N 1
ATOM 833 C CA . ALA A 1 110 ? 2.587 2.960 10.309 1.00 98.00 110 ALA A CA 1
ATOM 834 C C . ALA A 1 110 ? 3.040 4.361 10.712 1.00 98.00 110 ALA A C 1
ATOM 836 O O . ALA A 1 110 ? 4.196 4.738 10.501 1.00 98.00 110 ALA A O 1
ATOM 837 N N . ASN A 1 111 ? 2.134 5.147 11.299 1.00 95.50 111 ASN A N 1
ATOM 838 C CA . ASN A 1 111 ? 2.442 6.488 11.810 1.00 95.50 111 ASN A CA 1
ATOM 839 C C . ASN A 1 111 ? 3.149 7.391 10.777 1.00 95.50 111 ASN A C 1
ATOM 841 O O . ASN A 1 111 ? 4.072 8.134 11.109 1.00 95.50 111 ASN A O 1
ATOM 845 N N . GLY A 1 112 ? 2.745 7.305 9.505 1.00 95.69 112 GLY A N 1
ATOM 846 C CA . GLY A 1 112 ? 3.317 8.125 8.435 1.00 95.69 112 GLY A CA 1
ATOM 847 C C . GLY A 1 112 ? 4.720 7.715 7.980 1.00 95.69 112 GLY A C 1
ATOM 848 O O . GLY A 1 112 ? 5.365 8.501 7.295 1.00 95.69 112 GLY A O 1
ATOM 849 N N . THR A 1 113 ? 5.210 6.529 8.352 1.00 97.88 113 THR A N 1
ATOM 850 C CA . THR A 1 113 ? 6.574 6.073 8.041 1.00 97.88 113 THR A CA 1
ATOM 851 C C . THR A 1 113 ? 6.570 4.662 7.464 1.00 97.88 113 THR A C 1
ATOM 853 O O . THR A 1 113 ? 5.810 3.806 7.911 1.00 97.88 113 THR A O 1
ATOM 856 N N . TRP A 1 114 ? 7.450 4.415 6.489 1.00 98.56 114 TRP A N 1
ATOM 857 C CA . TRP A 1 114 ? 7.719 3.088 5.939 1.00 98.56 114 TRP A CA 1
ATOM 858 C C . TRP A 1 114 ? 8.884 2.404 6.658 1.00 98.56 114 TRP A C 1
ATOM 860 O O . TRP A 1 114 ? 9.970 2.972 6.762 1.00 98.56 114 TRP A O 1
ATOM 870 N N . THR A 1 115 ? 8.686 1.151 7.060 1.00 98.38 115 THR A N 1
ATOM 871 C CA . THR A 1 115 ? 9.710 0.296 7.669 1.00 98.38 115 THR A CA 1
ATOM 872 C C . THR A 1 115 ? 9.821 -1.009 6.889 1.00 98.38 115 THR A C 1
ATOM 874 O O . THR A 1 115 ? 8.823 -1.689 6.656 1.00 98.38 115 THR A O 1
ATOM 877 N N . ASN A 1 116 ? 11.030 -1.383 6.463 1.00 97.69 116 ASN A N 1
ATOM 878 C CA . ASN A 1 116 ? 11.257 -2.694 5.857 1.00 97.69 116 ASN A CA 1
ATOM 879 C C . ASN A 1 116 ? 11.211 -3.763 6.953 1.00 97.69 116 ASN A C 1
ATOM 881 O O . ASN A 1 116 ? 11.958 -3.671 7.926 1.00 97.69 116 ASN A O 1
ATOM 885 N N . LEU A 1 117 ? 10.376 -4.788 6.782 1.00 97.00 117 LEU A N 1
ATOM 886 C CA . LEU A 1 117 ? 10.258 -5.858 7.778 1.00 97.00 117 LEU A CA 1
ATOM 887 C C . LEU A 1 117 ? 11.435 -6.845 7.735 1.00 97.00 117 LEU A C 1
ATOM 889 O O . LEU A 1 117 ? 11.581 -7.662 8.638 1.00 97.00 117 LEU A O 1
ATOM 893 N N . ASN A 1 118 ? 12.277 -6.776 6.699 1.00 95.50 118 ASN A N 1
ATOM 894 C CA . ASN A 1 118 ? 13.468 -7.602 6.499 1.00 95.50 118 ASN A CA 1
ATOM 895 C C . ASN A 1 118 ? 13.198 -9.117 6.591 1.00 95.50 118 ASN A C 1
ATOM 897 O O . ASN A 1 118 ? 14.054 -9.903 6.997 1.00 95.50 118 ASN A O 1
ATOM 901 N N . VAL A 1 119 ? 11.992 -9.534 6.199 1.00 93.50 119 VAL A N 1
ATOM 902 C CA . VAL A 1 119 ? 11.556 -10.934 6.182 1.00 93.50 119 VAL A CA 1
ATOM 903 C C . VAL A 1 119 ? 11.655 -11.512 4.777 1.00 93.50 119 VAL A C 1
ATOM 905 O O . VAL A 1 119 ? 11.250 -10.882 3.797 1.00 93.50 119 VAL A O 1
ATOM 908 N N . SER A 1 120 ? 12.179 -12.735 4.660 1.00 90.44 120 SER A N 1
ATOM 909 C CA . SER A 1 120 ? 12.205 -13.430 3.371 1.00 90.44 120 SER A CA 1
ATOM 910 C C . SER A 1 120 ? 10.778 -13.712 2.913 1.00 90.44 120 SER A C 1
ATOM 912 O O . SER A 1 120 ? 10.031 -14.411 3.595 1.00 90.44 120 SER A O 1
ATOM 914 N N . SER A 1 121 ? 10.411 -13.159 1.762 1.00 88.00 121 SER A N 1
ATOM 915 C CA . SER A 1 121 ? 9.063 -13.261 1.204 1.00 88.00 121 SER A CA 1
ATOM 916 C C . SER A 1 121 ? 9.070 -14.108 -0.076 1.00 88.00 121 SER A C 1
ATOM 918 O O . SER A 1 121 ? 10.074 -14.102 -0.799 1.00 88.00 121 SER A O 1
ATOM 920 N N . PRO A 1 122 ? 7.991 -14.853 -0.382 1.00 87.31 122 PRO A N 1
ATOM 921 C CA . PRO A 1 122 ? 7.892 -15.588 -1.643 1.00 87.31 122 PRO A CA 1
ATOM 922 C C . PRO A 1 122 ? 7.980 -14.616 -2.821 1.00 87.31 122 PRO A C 1
ATOM 924 O O . PRO A 1 122 ? 7.632 -13.449 -2.668 1.00 87.31 122 PRO A O 1
ATOM 927 N N . ARG A 1 123 ? 8.437 -15.074 -3.992 1.00 84.62 123 ARG A N 1
ATOM 928 C CA . ARG A 1 123 ? 8.449 -14.259 -5.217 1.00 84.62 123 ARG A CA 1
ATOM 929 C C . ARG A 1 123 ? 7.213 -14.553 -6.051 1.00 84.62 123 ARG A C 1
ATOM 931 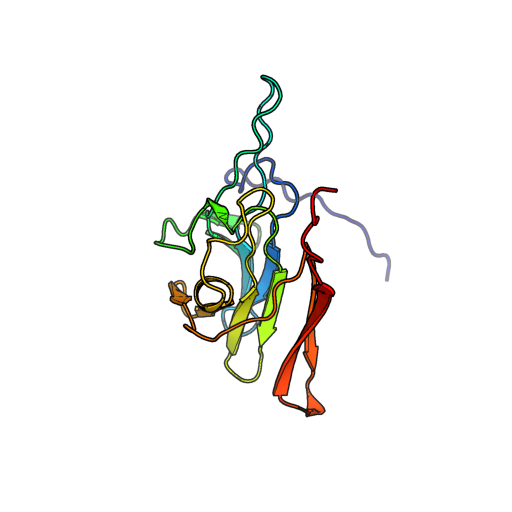O O . ARG A 1 123 ? 7.113 -15.626 -6.643 1.00 84.62 123 ARG A O 1
ATOM 938 N N . ILE A 1 124 ? 6.312 -13.584 -6.129 1.00 83.12 124 ILE A N 1
ATOM 939 C CA . ILE A 1 124 ? 5.138 -13.655 -6.997 1.00 83.12 124 ILE A CA 1
ATOM 940 C C . ILE A 1 124 ? 5.201 -12.566 -8.070 1.00 83.12 124 ILE A C 1
ATOM 942 O O . ILE A 1 124 ? 5.815 -11.523 -7.852 1.00 83.12 124 ILE A O 1
ATOM 946 N N . ASP A 1 125 ? 4.580 -12.822 -9.219 1.00 74.12 125 ASP A N 1
ATOM 947 C CA . ASP A 1 125 ? 4.474 -11.844 -10.315 1.00 74.12 125 ASP A CA 1
ATOM 948 C C . ASP A 1 125 ? 3.178 -11.040 -10.265 1.00 74.12 125 ASP A C 1
ATOM 950 O O . ASP A 1 125 ? 3.130 -9.903 -10.716 1.00 74.12 125 ASP A O 1
ATOM 954 N N . VAL A 1 126 ? 2.110 -11.651 -9.759 1.00 80.81 126 VAL A N 1
ATOM 955 C CA . VAL A 1 126 ? 0.790 -11.038 -9.622 1.00 80.81 126 VAL A CA 1
ATOM 956 C C . VAL A 1 126 ? 0.121 -11.673 -8.416 1.00 80.81 126 VAL A C 1
ATOM 958 O O . VAL A 1 126 ? 0.253 -12.881 -8.194 1.00 80.81 126 VAL A O 1
ATOM 961 N N . GLY A 1 127 ? -0.619 -10.883 -7.645 1.00 90.38 127 GLY A N 1
ATOM 962 C CA . GLY A 1 127 ? -1.354 -11.402 -6.506 1.00 90.38 127 GLY A CA 1
ATOM 963 C C . GLY A 1 127 ? -2.307 -10.399 -5.886 1.00 90.38 127 GLY A C 1
ATOM 964 O O . GLY A 1 127 ? -2.599 -9.345 -6.443 1.00 90.38 127 GLY A O 1
ATOM 965 N N . THR A 1 128 ? -2.793 -10.759 -4.708 1.00 94.25 128 THR A N 1
ATOM 966 C CA . THR A 1 128 ? -3.643 -9.925 -3.869 1.00 94.25 128 THR A CA 1
ATOM 967 C C . THR A 1 128 ? -3.328 -10.179 -2.401 1.00 94.25 128 THR A C 1
ATOM 969 O O . THR A 1 128 ? -2.830 -11.250 -2.037 1.00 94.25 128 THR A O 1
ATOM 972 N N . MET A 1 129 ? -3.612 -9.188 -1.560 1.00 96.94 129 MET A N 1
ATOM 973 C CA . MET A 1 129 ? -3.438 -9.266 -0.116 1.00 96.94 129 MET A CA 1
ATOM 974 C C . MET A 1 129 ? -4.757 -8.974 0.584 1.00 96.94 129 MET A C 1
ATOM 976 O O . MET A 1 129 ? -5.489 -8.068 0.193 1.00 96.94 129 MET A O 1
ATOM 980 N N . ALA A 1 130 ? -5.042 -9.725 1.642 1.00 97.62 130 ALA A N 1
ATOM 981 C CA . ALA A 1 130 ? -6.204 -9.498 2.490 1.00 97.62 130 ALA A CA 1
ATOM 982 C C . ALA A 1 130 ? -5.906 -9.894 3.936 1.00 97.62 130 ALA A C 1
ATOM 984 O O . ALA A 1 130 ? -5.134 -10.816 4.195 1.00 97.62 130 ALA A O 1
ATOM 985 N N . TYR A 1 131 ? -6.548 -9.220 4.887 1.00 97.94 131 TYR A N 1
ATOM 986 C CA . TYR A 1 131 ? -6.475 -9.606 6.291 1.00 97.94 131 TYR A CA 1
ATOM 987 C C . TYR A 1 131 ? -7.398 -10.794 6.593 1.00 97.94 131 TYR A C 1
ATOM 989 O O . TYR A 1 131 ? -8.579 -10.791 6.244 1.00 97.94 131 TYR A O 1
ATOM 997 N N . TYR A 1 132 ? -6.868 -11.793 7.293 1.00 97.56 132 TYR A N 1
ATOM 998 C CA . TYR A 1 132 ? -7.579 -12.975 7.760 1.00 97.56 132 TYR A CA 1
ATOM 999 C C . TYR A 1 132 ? -7.715 -12.937 9.287 1.00 97.56 132 TYR A C 1
ATOM 1001 O O . TYR A 1 132 ? -6.813 -13.322 10.036 1.00 97.56 132 TYR A O 1
ATOM 1009 N N . ALA A 1 133 ? -8.878 -12.475 9.752 1.00 96.62 133 ALA A N 1
ATOM 1010 C CA . ALA A 1 133 ? -9.147 -12.230 11.169 1.00 96.62 133 ALA A CA 1
ATOM 1011 C C . ALA A 1 133 ? -8.950 -13.444 12.099 1.00 96.62 133 ALA A C 1
ATOM 1013 O O . ALA A 1 133 ? -8.375 -13.247 13.171 1.00 96.62 133 ALA A O 1
ATOM 1014 N N . PRO A 1 134 ? -9.347 -14.683 11.736 1.00 97.19 134 PRO A N 1
ATOM 1015 C CA . PRO A 1 134 ? -9.161 -15.837 12.616 1.00 97.19 134 PRO A CA 1
ATOM 1016 C C . PRO A 1 134 ? -7.697 -16.135 12.963 1.00 97.19 134 PRO A C 1
ATOM 1018 O O . PRO A 1 134 ? -7.431 -16.586 14.073 1.00 97.19 134 PRO A O 1
ATOM 1021 N N . ALA A 1 135 ? -6.751 -15.867 12.052 1.00 96.50 135 ALA A N 1
ATOM 1022 C CA . ALA A 1 135 ? -5.319 -16.054 12.316 1.00 96.50 135 ALA A CA 1
ATOM 1023 C C . ALA A 1 135 ? -4.582 -14.759 12.685 1.00 96.50 135 ALA A C 1
ATOM 1025 O O . ALA A 1 135 ? -3.394 -14.823 12.981 1.00 96.50 135 ALA A O 1
ATOM 1026 N N . LYS A 1 136 ? -5.263 -13.604 12.654 1.00 96.44 136 LYS A N 1
ATOM 1027 C CA . LYS A 1 136 ? -4.653 -12.273 12.808 1.00 96.44 136 LYS A CA 1
ATOM 1028 C C . LYS A 1 136 ? -3.439 -12.088 11.896 1.00 96.44 136 LYS A C 1
ATOM 1030 O O . LYS A 1 136 ? -2.348 -11.764 12.349 1.00 96.44 136 LYS A O 1
ATOM 1035 N N . ALA A 1 137 ? -3.634 -12.375 10.615 1.00 95.44 137 ALA A N 1
ATOM 1036 C CA . ALA A 1 137 ? -2.559 -12.361 9.637 1.00 95.44 137 ALA A CA 1
ATOM 1037 C C . ALA A 1 137 ? -3.016 -11.721 8.333 1.00 95.44 137 ALA A C 1
ATOM 1039 O O . ALA A 1 137 ? -4.166 -11.879 7.920 1.00 95.44 137 ALA A O 1
ATOM 1040 N N . VAL A 1 138 ? -2.089 -11.062 7.646 1.00 96.69 138 VAL A N 1
ATOM 1041 C CA . VAL A 1 138 ? -2.269 -10.696 6.243 1.00 96.69 138 VAL A CA 1
ATOM 1042 C C . VAL A 1 138 ? -1.870 -11.883 5.371 1.00 96.69 138 VAL A C 1
ATOM 1044 O O . VAL A 1 138 ? -0.760 -12.402 5.466 1.00 96.69 138 VAL A O 1
ATOM 1047 N N . VAL A 1 139 ? -2.796 -12.323 4.524 1.00 96.62 139 VAL A N 1
ATOM 1048 C CA . VAL A 1 139 ? -2.611 -13.430 3.587 1.00 96.62 139 VAL A CA 1
ATOM 1049 C C . VAL A 1 139 ? -2.267 -12.863 2.220 1.00 96.62 139 VAL A C 1
ATOM 1051 O O . VAL A 1 139 ? -2.973 -11.995 1.708 1.00 96.62 139 VAL A O 1
ATOM 1054 N N . LEU A 1 140 ? -1.197 -13.389 1.629 1.00 94.88 140 LEU A N 1
ATOM 1055 C CA . LEU A 1 140 ? -0.792 -13.132 0.255 1.00 94.88 140 LEU A CA 1
ATOM 1056 C C . LEU A 1 140 ? -1.147 -14.346 -0.606 1.00 94.88 140 LEU A C 1
ATOM 1058 O O . LEU A 1 140 ? -0.745 -15.465 -0.291 1.00 94.88 140 LEU A O 1
ATOM 1062 N N . VAL A 1 141 ? -1.860 -14.121 -1.708 1.00 93.19 141 VAL A N 1
ATOM 1063 C CA . VAL A 1 141 ? -2.126 -15.148 -2.724 1.00 93.19 141 VAL A CA 1
ATOM 1064 C C . VAL A 1 141 ? -1.678 -14.617 -4.073 1.00 93.19 141 VAL A C 1
ATOM 1066 O O . VAL A 1 141 ? -2.031 -13.500 -4.443 1.00 93.19 141 VAL A O 1
ATOM 1069 N N . GLY A 1 142 ? -0.915 -15.409 -4.818 1.00 88.56 142 GLY A N 1
ATOM 1070 C CA . GLY A 1 142 ? -0.402 -14.997 -6.115 1.00 88.56 142 GLY A CA 1
ATOM 1071 C C . GLY A 1 142 ? 0.201 -16.141 -6.911 1.00 88.56 142 GLY A C 1
ATOM 1072 O O . GLY A 1 142 ? 0.318 -17.266 -6.425 1.00 88.56 142 GLY A O 1
ATOM 1073 N N . VAL A 1 143 ? 0.573 -15.832 -8.148 1.00 83.75 143 VAL A N 1
ATOM 1074 C CA . VAL A 1 143 ? 1.280 -16.760 -9.032 1.00 83.75 143 VAL A CA 1
ATOM 1075 C C . VAL A 1 143 ? 2.780 -16.624 -8.826 1.00 83.75 143 VAL A C 1
ATOM 1077 O O . VAL A 1 143 ? 3.321 -15.517 -8.827 1.00 83.75 143 VAL A O 1
ATOM 1080 N N . GLU A 1 144 ? 3.450 -17.756 -8.634 1.00 74.62 144 GLU A N 1
ATOM 1081 C CA . GLU A 1 144 ? 4.902 -17.789 -8.504 1.00 74.62 144 GLU A CA 1
ATOM 1082 C C . GLU A 1 144 ? 5.562 -17.364 -9.817 1.00 74.62 144 GLU A C 1
ATOM 1084 O O . GLU A 1 144 ? 5.176 -17.807 -10.904 1.00 74.62 144 GLU A O 1
ATOM 1089 N N . ARG A 1 145 ? 6.605 -16.538 -9.708 1.00 68.19 145 ARG A N 1
ATOM 1090 C CA . ARG A 1 145 ? 7.474 -16.231 -10.843 1.00 68.19 145 ARG A CA 1
ATOM 1091 C C . ARG A 1 145 ? 8.324 -17.460 -11.160 1.00 68.19 145 ARG A C 1
ATOM 1093 O O . ARG A 1 145 ? 9.432 -17.605 -10.644 1.00 68.19 145 ARG A O 1
ATOM 1100 N N . ILE A 1 146 ? 7.831 -18.347 -12.024 1.00 59.22 146 ILE A N 1
ATOM 1101 C CA . ILE A 1 146 ? 8.653 -19.439 -12.557 1.00 59.22 146 ILE A CA 1
ATOM 1102 C C . ILE A 1 146 ? 9.698 -18.802 -13.472 1.00 59.22 146 ILE A C 1
ATOM 1104 O O . ILE A 1 146 ? 9.372 -18.192 -14.493 1.00 59.22 146 ILE A O 1
ATOM 1108 N N . GLY A 1 147 ? 10.973 -18.907 -13.094 1.00 55.41 147 GLY A N 1
ATOM 1109 C CA . GLY A 1 147 ? 12.067 -18.402 -13.912 1.00 55.41 147 GLY A CA 1
ATOM 1110 C C . GLY A 1 147 ? 11.959 -18.964 -15.328 1.00 55.41 147 GLY A C 1
ATOM 1111 O O . GLY A 1 147 ? 11.939 -20.180 -15.506 1.00 55.41 147 GLY A O 1
ATOM 1112 N N . ARG A 1 148 ? 11.911 -18.096 -16.347 1.00 45.03 148 ARG A N 1
ATOM 1113 C CA . ARG A 1 148 ? 12.171 -18.523 -17.727 1.00 45.03 148 ARG A CA 1
ATOM 1114 C C . ARG A 1 148 ? 13.576 -19.124 -17.751 1.00 45.03 148 ARG A C 1
ATOM 1116 O O . ARG A 1 148 ? 14.553 -18.381 -17.853 1.00 45.03 148 ARG A O 1
ATOM 1123 N N . GLN A 1 149 ? 13.696 -20.446 -17.660 1.00 36.44 149 GLN A N 1
ATOM 1124 C CA . GLN A 1 149 ? 14.868 -21.102 -18.212 1.00 36.44 149 GLN A CA 1
ATOM 1125 C C . GLN A 1 149 ? 14.805 -20.840 -19.713 1.00 36.44 149 GLN A C 1
ATOM 1127 O O . GLN A 1 149 ? 13.872 -21.262 -20.393 1.00 36.44 149 GLN A O 1
ATOM 1132 N N . ARG A 1 150 ? 15.742 -20.025 -20.203 1.00 36.47 15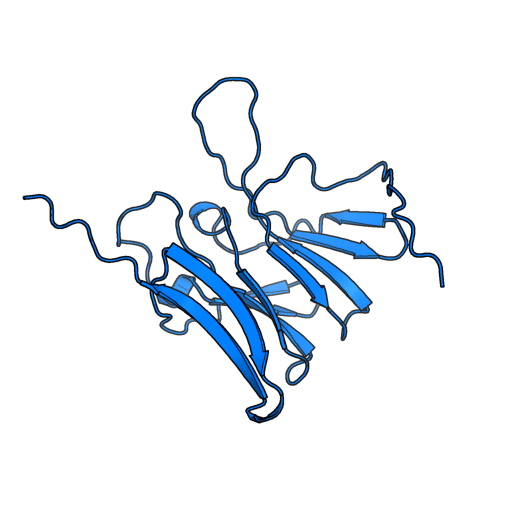0 ARG A N 1
ATOM 1133 C CA . ARG A 1 150 ? 16.004 -19.941 -21.636 1.00 36.47 150 ARG A CA 1
ATOM 1134 C C . ARG A 1 150 ? 16.438 -21.345 -22.064 1.00 36.47 150 ARG A C 1
ATOM 1136 O O . ARG A 1 150 ? 17.443 -21.828 -21.547 1.00 36.47 150 ARG A O 1
ATOM 1143 N N . ILE A 1 151 ? 15.637 -21.985 -22.913 1.00 39.62 151 ILE A N 1
ATOM 1144 C CA . ILE A 1 151 ? 16.103 -23.070 -23.786 1.00 39.62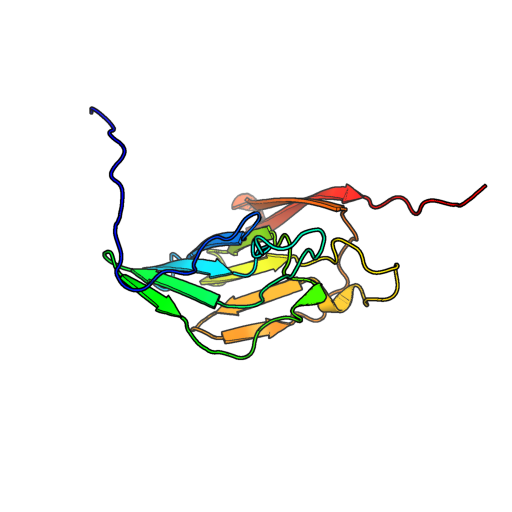 151 ILE A CA 1
ATOM 1145 C C . ILE A 1 151 ? 16.987 -22.426 -24.854 1.00 39.62 151 ILE A C 1
ATOM 1147 O O . ILE A 1 151 ? 16.623 -21.307 -25.293 1.00 39.62 151 ILE A O 1
#

Organism: NCBI:txid410659

Radius of gyration: 16.3 Å; chains: 1; bounding box: 49×44×40 Å

pLDDT: mean 87.63, std 14.49, range [36.44, 98.75]

Foldseek 3Di:
DDDDDDDQDEPDDPADFDQWEWDALPLVGWIKTAKGFDDDPPDDDGFIDGWIWIDDDSYIDTLPADGADRQFRHHKAWEQQPVVSWIKIFTGGQDDPPPDFQQSGIWIGDPSDIDRPSDRDAAFNDWYWYQDVVVSDIDIDGHHPDDPPDD

InterPro domains:
  IPR011043 Galactose oxidase/kelch, beta-propeller [SSF50965] (5-141)
  IPR015915 Kelch-type beta-propeller [G3DSA:2.120.10.80] (1-147)